Protein AF-A0A939TH06-F1 (afdb_monomer)

Mean predicted aligned error: 5.7 Å

Sequence (79 aa):
QSGLEEIFEEISPIEDFSGTMSLSFRDHRFEPPKYSVEECKDKDMTYSAPMFVTAEFINNTTGEIKSQTVFMGDFPLMT

Structure (mmCIF, N/CA/C/O backbone):
data_AF-A0A939TH06-F1
#
_entry.id   AF-A0A939TH06-F1
#
loop_
_atom_site.group_PDB
_atom_site.id
_atom_site.type_symbol
_atom_site.label_atom_id
_atom_site.label_alt_id
_atom_site.label_comp_id
_atom_site.label_asym_id
_atom_site.label_entity_id
_atom_site.label_seq_id
_atom_site.pdbx_PDB_ins_code
_atom_site.Cartn_x
_atom_site.Cartn_y
_atom_site.Cartn_z
_atom_site.occupancy
_atom_site.B_iso_or_equiv
_atom_site.auth_seq_id
_atom_site.auth_comp_id
_atom_site.auth_asym_id
_atom_site.auth_atom_id
_atom_site.pdbx_PDB_model_num
ATOM 1 N N . GLN A 1 1 ? -7.842 8.026 -15.843 1.00 46.06 1 GLN A N 1
ATOM 2 C CA . GLN A 1 1 ? -8.322 7.020 -14.882 1.00 46.06 1 GLN A CA 1
ATOM 3 C C . GLN A 1 1 ? -7.242 5.967 -14.758 1.00 46.06 1 GLN A C 1
ATOM 5 O O . GLN A 1 1 ? -6.944 5.306 -15.746 1.00 46.06 1 GLN A O 1
ATOM 10 N N . SER A 1 2 ? -6.567 5.921 -13.610 1.00 67.81 2 SER A N 1
ATOM 11 C CA . SER A 1 2 ? -5.598 4.870 -13.296 1.00 67.81 2 SER A CA 1
ATOM 12 C C . SER A 1 2 ? -6.388 3.687 -12.740 1.00 67.81 2 SER A C 1
ATOM 14 O O . SER A 1 2 ? -7.054 3.853 -11.727 1.00 67.81 2 SER A O 1
ATOM 16 N N . GLY A 1 3 ? -6.350 2.512 -13.378 1.00 78.88 3 GLY A N 1
ATOM 17 C CA . GLY A 1 3 ? -7.098 1.338 -12.890 1.00 78.88 3 GLY A CA 1
ATOM 18 C C . GLY A 1 3 ? -6.692 0.901 -11.476 1.00 78.88 3 GLY A C 1
ATOM 19 O O . GLY A 1 3 ? -7.457 0.252 -10.777 1.00 78.88 3 GLY A O 1
ATOM 20 N N . LEU A 1 4 ? -5.502 1.300 -11.021 1.00 79.31 4 LEU A N 1
ATOM 21 C CA . LEU A 1 4 ? -5.052 1.057 -9.653 1.00 79.31 4 LEU A CA 1
ATOM 22 C C . LEU A 1 4 ? -5.812 1.902 -8.631 1.00 79.31 4 LEU A C 1
ATOM 24 O O . LEU A 1 4 ? -6.106 1.411 -7.551 1.00 79.31 4 LEU A O 1
ATOM 28 N N . GLU A 1 5 ? -6.140 3.147 -8.970 1.00 80.19 5 GLU A N 1
ATOM 29 C CA . GLU A 1 5 ? -6.905 4.036 -8.090 1.00 80.19 5 GLU A CA 1
ATOM 30 C C . GLU A 1 5 ? -8.308 3.476 -7.841 1.00 80.19 5 GLU A C 1
ATOM 32 O O . GLU A 1 5 ? -8.726 3.376 -6.695 1.00 80.19 5 GLU A O 1
ATOM 37 N N . GLU A 1 6 ? -8.961 2.991 -8.899 1.00 83.44 6 GLU A N 1
ATOM 38 C CA . GLU A 1 6 ? -10.279 2.350 -8.833 1.00 83.44 6 GLU A CA 1
ATOM 39 C C . GLU A 1 6 ? -10.258 1.095 -7.949 1.00 83.44 6 GLU A C 1
ATOM 41 O O . GLU A 1 6 ? -11.094 0.953 -7.063 1.00 83.44 6 GLU A O 1
ATOM 46 N N . ILE A 1 7 ? -9.244 0.233 -8.092 1.00 85.19 7 ILE A N 1
ATOM 47 C CA . ILE A 1 7 ? -9.093 -0.948 -7.226 1.00 85.19 7 ILE A CA 1
ATOM 48 C C . ILE A 1 7 ? -8.899 -0.538 -5.761 1.00 85.19 7 ILE A C 1
ATOM 50 O O . ILE A 1 7 ? -9.474 -1.162 -4.871 1.00 85.19 7 ILE A O 1
ATOM 54 N N . PHE A 1 8 ? -8.089 0.489 -5.484 1.00 83.25 8 PHE A N 1
ATOM 55 C CA . PHE A 1 8 ? -7.875 0.944 -4.108 1.00 83.25 8 PHE A CA 1
ATOM 56 C C . PHE A 1 8 ? -9.139 1.541 -3.487 1.00 83.25 8 PHE A C 1
ATOM 58 O O . PHE A 1 8 ? -9.363 1.340 -2.292 1.00 83.25 8 PHE A O 1
ATOM 65 N N . GLU A 1 9 ? -9.962 2.226 -4.280 1.00 83.25 9 GLU A N 1
ATOM 66 C CA . GLU A 1 9 ? -11.277 2.713 -3.862 1.00 83.25 9 GLU A CA 1
ATOM 67 C C . GLU A 1 9 ? -12.268 1.565 -3.629 1.00 83.25 9 GLU A C 1
ATOM 69 O O . GLU A 1 9 ? -13.000 1.601 -2.647 1.00 83.25 9 GLU A O 1
ATOM 74 N N . GLU A 1 10 ? -12.260 0.519 -4.460 1.00 84.62 10 GLU A N 1
ATOM 75 C CA . GLU A 1 10 ? -13.156 -0.637 -4.309 1.00 84.62 10 GLU A CA 1
ATOM 76 C C . GLU A 1 10 ? -12.862 -1.473 -3.059 1.00 84.62 10 GLU A C 1
ATOM 78 O O . GLU A 1 10 ? -13.785 -1.959 -2.404 1.00 84.62 10 GLU A O 1
ATOM 83 N N . ILE A 1 11 ? -11.583 -1.666 -2.723 1.00 85.19 11 ILE A N 1
ATOM 84 C CA . ILE A 1 11 ? -11.202 -2.459 -1.546 1.00 85.19 11 ILE A CA 1
ATOM 85 C C . ILE A 1 11 ? -11.263 -1.656 -0.243 1.00 85.19 11 ILE A C 1
ATOM 87 O O . ILE A 1 11 ? -11.167 -2.253 0.827 1.00 85.19 11 ILE A O 1
ATOM 91 N N . SER A 1 12 ? -11.371 -0.324 -0.309 1.00 84.81 12 SER A N 1
ATOM 92 C CA . SER A 1 12 ? -11.336 0.549 0.867 1.00 84.81 12 SER A CA 1
ATOM 93 C C . SER A 1 12 ? -12.734 1.057 1.258 1.00 84.81 12 SER A C 1
ATOM 95 O O . SER A 1 12 ? -13.497 1.477 0.393 1.00 84.81 12 SER A O 1
ATOM 97 N N . PRO A 1 13 ? -13.050 1.149 2.564 1.00 86.94 13 PRO A N 1
ATOM 98 C CA . PRO A 1 13 ? -12.253 0.675 3.693 1.00 86.94 13 PRO A CA 1
ATOM 99 C C . PRO A 1 13 ? -12.377 -0.846 3.886 1.00 86.94 13 PRO A C 1
ATOM 101 O O . PRO A 1 13 ? -13.457 -1.421 3.769 1.00 86.94 13 PRO A O 1
ATOM 104 N N . ILE A 1 14 ? -11.269 -1.492 4.256 1.00 89.56 14 ILE A N 1
ATOM 105 C CA . ILE A 1 14 ? -11.285 -2.862 4.774 1.00 89.56 14 ILE A CA 1
ATOM 106 C C . ILE A 1 14 ? -11.650 -2.786 6.252 1.00 89.56 14 ILE A C 1
ATOM 108 O O . ILE A 1 14 ? -10.888 -2.236 7.045 1.00 89.56 14 ILE A O 1
ATOM 112 N N . GLU A 1 15 ? -12.789 -3.355 6.626 1.00 89.38 15 GLU A N 1
ATOM 113 C CA . GLU A 1 15 ? -13.277 -3.373 8.006 1.00 89.38 15 GLU A CA 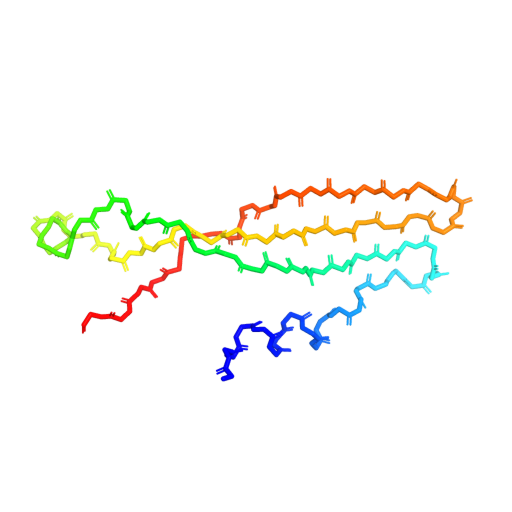1
ATOM 114 C C . GLU A 1 15 ? -13.220 -4.786 8.596 1.00 89.38 15 GLU A C 1
ATOM 116 O O . GLU A 1 15 ? -13.386 -5.788 7.893 1.00 89.38 15 GLU A O 1
ATOM 121 N N . ASP A 1 16 ? -12.967 -4.882 9.901 1.00 89.19 16 ASP A N 1
ATOM 122 C CA . ASP A 1 16 ? -13.113 -6.146 10.619 1.00 89.19 16 ASP A CA 1
ATOM 123 C C . ASP A 1 16 ? -14.597 -6.514 10.800 1.00 89.19 16 ASP A C 1
ATOM 125 O O . ASP A 1 16 ? -15.487 -5.668 10.758 1.00 89.19 16 ASP A O 1
ATOM 129 N N . PHE A 1 17 ? -14.882 -7.793 11.064 1.00 86.00 17 PHE A N 1
ATOM 130 C CA . PHE A 1 17 ? -16.259 -8.271 11.273 1.00 86.00 17 PHE A CA 1
ATOM 131 C C . PHE A 1 17 ? -17.005 -7.517 12.392 1.00 86.00 17 PHE A C 1
ATOM 133 O O . PHE A 1 17 ? -18.229 -7.408 12.368 1.00 86.00 17 PHE A O 1
ATOM 140 N N . SER A 1 18 ? -16.270 -7.010 13.382 1.00 87.69 18 SER A N 1
ATOM 141 C CA . SER A 1 18 ? -16.807 -6.253 14.513 1.00 87.69 18 SER A CA 1
ATOM 142 C C . SER A 1 18 ? -16.997 -4.752 14.246 1.00 87.69 18 SER A C 1
ATOM 144 O O . SER A 1 18 ? -17.587 -4.082 15.093 1.00 87.69 18 SER A O 1
ATOM 146 N N . GLY A 1 19 ? -16.503 -4.207 13.128 1.00 82.94 19 GLY A N 1
ATOM 147 C CA . GLY A 1 19 ? -16.496 -2.765 12.827 1.00 82.94 19 GLY A CA 1
ATOM 148 C C . GLY A 1 19 ? -15.625 -1.921 13.776 1.00 82.94 19 GLY A C 1
ATOM 149 O O . GLY A 1 19 ? -15.762 -0.698 13.856 1.00 82.94 19 GLY A O 1
ATOM 150 N N . THR A 1 20 ? -14.743 -2.560 14.544 1.00 89.88 20 THR A N 1
ATOM 151 C CA . THR A 1 20 ? -13.850 -1.907 15.509 1.00 89.88 2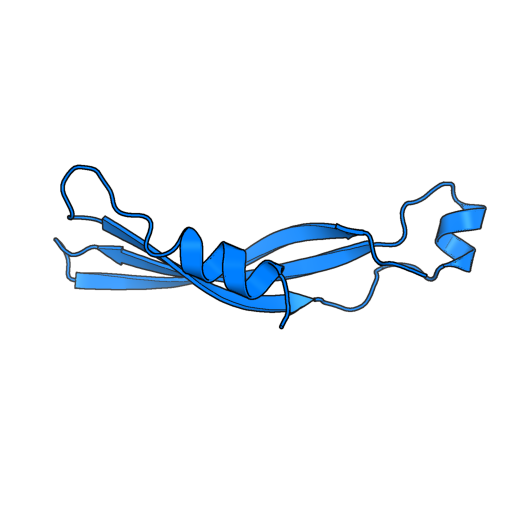0 THR A CA 1
ATOM 152 C C . THR A 1 20 ? -12.552 -1.415 14.889 1.00 89.88 20 THR A C 1
ATOM 154 O O . THR A 1 20 ? -11.911 -0.532 15.461 1.00 89.88 20 THR A O 1
ATOM 157 N N . MET A 1 21 ? -12.155 -1.965 13.743 1.00 91.44 21 MET A N 1
ATOM 158 C CA . MET A 1 21 ? -10.918 -1.624 13.052 1.00 91.44 21 MET A CA 1
ATOM 159 C C . MET A 1 21 ? -11.195 -1.432 11.568 1.00 91.44 21 MET A C 1
ATOM 161 O O . MET A 1 21 ? -11.852 -2.267 10.949 1.00 91.44 21 MET A O 1
ATOM 165 N N . SER A 1 22 ? -10.649 -0.365 10.994 1.00 91.50 22 SER A N 1
ATOM 166 C CA . SER A 1 22 ? -10.711 -0.116 9.559 1.00 91.50 22 SER A CA 1
ATOM 167 C C . SER A 1 22 ? -9.339 0.232 8.992 1.00 91.50 22 SER A C 1
ATOM 169 O O . SER A 1 22 ? -8.506 0.855 9.651 1.00 91.50 22 SER A O 1
ATOM 171 N N . LEU A 1 23 ? -9.082 -0.211 7.765 1.00 91.88 23 LEU A N 1
ATOM 172 C CA . LEU A 1 23 ? -7.865 0.058 7.012 1.00 91.88 23 LEU A CA 1
ATOM 173 C C . LEU A 1 23 ? -8.241 0.664 5.662 1.00 91.88 23 LEU A C 1
ATOM 175 O O . LEU A 1 23 ? -9.008 0.079 4.903 1.00 91.88 23 LEU A O 1
ATOM 179 N N . SER A 1 24 ? -7.693 1.835 5.361 1.00 90.62 24 SER A N 1
ATOM 180 C CA . SER A 1 24 ? -7.907 2.545 4.099 1.00 90.62 24 SER A CA 1
ATOM 181 C C . SER A 1 24 ? -6.589 2.726 3.361 1.00 90.62 24 SER A C 1
ATOM 183 O O . SER A 1 24 ? -5.570 3.031 3.981 1.00 90.62 24 SER A O 1
ATOM 185 N N . PHE A 1 25 ? -6.611 2.590 2.037 1.00 90.19 25 PHE A N 1
ATOM 186 C CA . PHE A 1 25 ? -5.455 2.867 1.186 1.00 90.19 25 PHE A CA 1
ATOM 187 C C . PHE A 1 25 ? -5.685 4.153 0.398 1.00 90.19 25 PHE A C 1
ATOM 189 O O . PHE A 1 25 ? -6.746 4.350 -0.189 1.00 90.19 25 PHE A O 1
ATOM 196 N N . ARG A 1 26 ? -4.692 5.044 0.396 1.00 84.44 26 ARG A N 1
ATOM 197 C CA . ARG A 1 26 ? -4.712 6.318 -0.334 1.00 84.44 26 ARG A CA 1
ATOM 198 C C . ARG A 1 26 ? -3.355 6.602 -0.967 1.00 84.44 26 ARG A C 1
ATOM 200 O O . ARG A 1 26 ? -2.351 5.988 -0.607 1.00 84.44 26 ARG A O 1
ATOM 207 N N . ASP A 1 27 ? -3.341 7.561 -1.890 1.00 84.06 27 ASP A N 1
ATOM 208 C CA . ASP A 1 27 ? -2.132 8.178 -2.443 1.00 84.06 27 ASP A CA 1
ATOM 209 C C . ASP A 1 27 ? -1.084 7.161 -2.915 1.00 84.06 27 ASP A C 1
ATOM 211 O O . ASP A 1 27 ? 0.018 7.057 -2.366 1.00 84.06 27 ASP A O 1
ATOM 215 N N . HIS A 1 28 ? -1.433 6.387 -3.945 1.00 87.94 28 HIS A N 1
ATOM 216 C CA . HIS A 1 28 ? -0.467 5.505 -4.583 1.00 87.94 28 HIS A CA 1
ATOM 217 C C . HIS A 1 28 ? 0.589 6.319 -5.339 1.00 87.94 28 HIS A C 1
ATOM 219 O O . HIS A 1 28 ? 0.277 7.270 -6.058 1.00 87.94 28 HIS A O 1
ATOM 225 N N . ARG A 1 29 ? 1.856 5.931 -5.201 1.00 88.88 29 ARG A N 1
ATOM 226 C CA . ARG A 1 29 ? 2.970 6.532 -5.934 1.00 88.88 29 ARG A CA 1
ATOM 227 C C . ARG A 1 29 ? 3.950 5.476 -6.407 1.00 88.88 29 ARG A C 1
ATOM 229 O O . ARG A 1 29 ? 4.203 4.488 -5.718 1.00 88.88 29 ARG A O 1
ATOM 236 N N . PHE A 1 30 ? 4.540 5.738 -7.561 1.00 90.38 30 PHE A N 1
ATOM 237 C CA . PHE A 1 30 ? 5.653 4.964 -8.086 1.00 90.38 30 PHE A CA 1
ATOM 238 C C . PHE A 1 30 ? 6.942 5.738 -7.868 1.00 90.38 30 PHE A C 1
ATOM 240 O O . PHE A 1 30 ? 7.013 6.936 -8.149 1.00 90.38 30 PHE A O 1
ATOM 247 N N . GLU A 1 31 ? 7.960 5.055 -7.368 1.00 91.25 31 GLU A N 1
ATOM 248 C CA . GLU A 1 31 ? 9.320 5.571 -7.389 1.00 91.25 31 GLU A CA 1
ATOM 249 C C . GLU A 1 31 ? 9.988 5.273 -8.737 1.00 91.25 31 GLU A C 1
ATOM 251 O 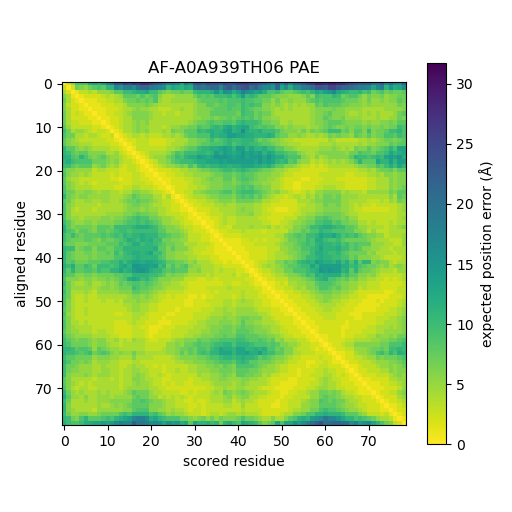O . GLU A 1 31 ? 9.521 4.410 -9.488 1.00 91.25 31 GLU A O 1
ATOM 256 N N . PRO A 1 32 ? 11.075 5.985 -9.081 1.00 89.94 32 PRO A N 1
ATOM 257 C CA . PRO A 1 32 ? 11.812 5.714 -10.302 1.00 89.94 32 PRO A CA 1
ATOM 258 C C . PRO A 1 32 ? 12.234 4.237 -10.400 1.00 89.94 32 PRO A C 1
ATOM 260 O O . PRO A 1 32 ? 12.610 3.635 -9.388 1.00 89.94 32 PRO A O 1
ATOM 263 N N . PRO A 1 33 ? 12.210 3.648 -11.607 1.00 89.38 33 PRO A N 1
ATOM 264 C CA . PRO A 1 33 ? 12.70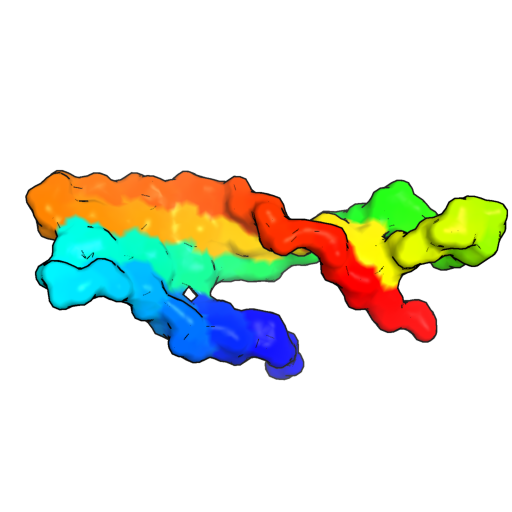0 2.295 -11.834 1.00 89.38 33 PRO A CA 1
ATOM 265 C C . PRO A 1 33 ? 14.135 2.143 -11.338 1.00 89.38 33 PRO A C 1
ATOM 267 O O . PRO A 1 33 ? 14.973 3.019 -11.557 1.00 89.38 33 PRO A O 1
ATOM 270 N N . LYS A 1 34 ? 14.428 1.009 -10.693 1.00 85.88 34 LYS A N 1
ATOM 271 C CA . LYS A 1 34 ? 15.767 0.734 -10.141 1.00 85.88 34 LYS A CA 1
ATOM 272 C C . LYS A 1 34 ? 16.841 0.607 -11.227 1.00 85.88 34 LYS A C 1
ATOM 274 O O . LYS A 1 34 ? 18.007 0.874 -10.955 1.00 85.88 34 LYS A O 1
ATOM 279 N N . TYR A 1 35 ? 16.443 0.190 -12.427 1.00 88.12 35 TYR A N 1
ATOM 280 C CA . TYR A 1 35 ? 17.318 -0.064 -13.568 1.00 88.12 35 TYR A CA 1
ATOM 281 C C . TYR A 1 35 ? 16.681 0.464 -14.850 1.00 88.12 35 TYR A C 1
ATOM 283 O O . TYR A 1 35 ? 15.457 0.573 -14.951 1.00 88.12 35 TYR A O 1
ATOM 291 N N . SER A 1 36 ? 17.515 0.785 -15.833 1.00 89.81 36 SER A N 1
ATOM 292 C CA . SER A 1 36 ? 17.067 1.144 -17.178 1.00 89.81 36 SER A CA 1
ATOM 293 C C . SER A 1 36 ? 16.591 -0.081 -17.971 1.00 89.81 36 SER A C 1
ATOM 295 O O . SER A 1 36 ? 16.916 -1.224 -17.650 1.00 89.81 36 SER A O 1
ATOM 297 N N . VAL A 1 37 ? 15.832 0.153 -19.046 1.00 88.75 37 VAL A N 1
ATOM 298 C CA . VAL A 1 37 ? 15.327 -0.920 -19.923 1.00 88.75 37 VAL A CA 1
ATOM 299 C C . VAL A 1 37 ? 16.472 -1.731 -20.545 1.00 88.75 37 VAL A C 1
ATOM 301 O O . VAL A 1 37 ? 16.345 -2.943 -20.697 1.00 88.75 37 VAL A O 1
ATOM 304 N N . GLU A 1 38 ? 17.583 -1.079 -20.894 1.00 89.94 38 GLU A N 1
ATOM 305 C CA . GLU A 1 38 ? 18.771 -1.735 -21.459 1.00 89.94 38 GLU A CA 1
ATOM 306 C C . GLU A 1 38 ? 19.430 -2.659 -20.431 1.00 89.94 38 GLU A C 1
ATOM 308 O O . GLU A 1 38 ? 19.623 -3.840 -20.704 1.00 89.94 38 GLU A O 1
ATOM 313 N N . GLU A 1 39 ? 19.653 -2.176 -19.205 1.00 88.44 39 GLU A N 1
ATOM 314 C CA . GLU A 1 39 ? 20.218 -2.997 -18.128 1.00 88.44 39 GLU A CA 1
ATOM 315 C C . GLU A 1 39 ? 19.330 -4.189 -17.769 1.00 88.44 39 GLU A C 1
ATOM 317 O O . GLU A 1 39 ? 19.844 -5.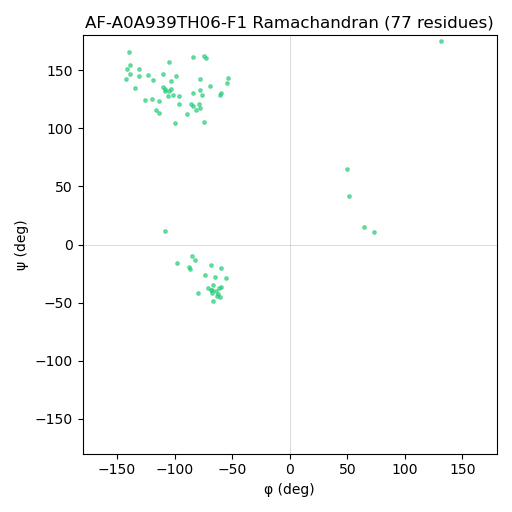268 -17.471 1.00 88.44 39 GLU A O 1
ATOM 322 N N . CYS A 1 40 ? 18.006 -4.008 -17.797 1.00 90.12 40 CYS A N 1
ATOM 323 C CA . CYS A 1 40 ? 17.066 -5.097 -17.570 1.00 90.12 40 CYS A CA 1
ATOM 324 C C . CYS A 1 40 ? 17.159 -6.171 -18.662 1.00 90.12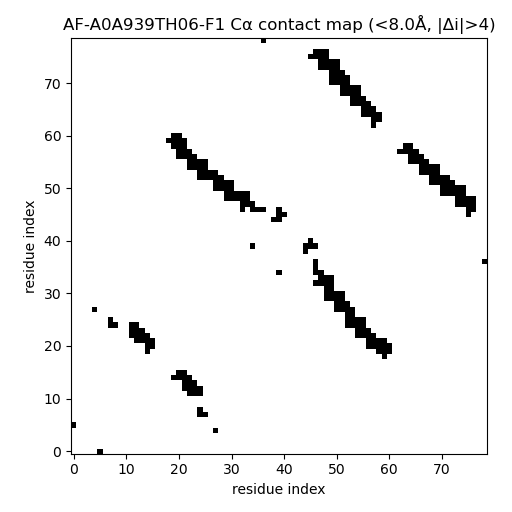 40 CYS A C 1
ATOM 326 O O . CYS A 1 40 ? 17.129 -7.355 -18.337 1.00 90.12 40 CYS A O 1
ATOM 328 N N . LYS A 1 41 ? 17.323 -5.777 -19.932 1.00 88.06 41 LYS A N 1
ATOM 329 C CA . LYS A 1 41 ? 17.510 -6.716 -21.050 1.00 88.06 41 LYS A CA 1
ATOM 330 C C . LYS A 1 41 ? 18.844 -7.456 -20.965 1.00 88.06 41 LYS A C 1
ATOM 332 O O . LYS A 1 41 ? 18.871 -8.658 -21.193 1.00 88.06 41 LYS A O 1
ATOM 337 N N . ASP A 1 42 ? 19.919 -6.763 -20.605 1.00 92.44 42 ASP A N 1
ATOM 338 C CA . ASP A 1 42 ? 21.265 -7.347 -20.560 1.00 92.44 42 ASP A CA 1
ATOM 339 C C . ASP A 1 42 ? 21.477 -8.293 -19.366 1.00 92.44 42 ASP A C 1
ATOM 341 O O . ASP A 1 42 ? 22.333 -9.177 -19.418 1.00 92.44 42 ASP A O 1
ATOM 345 N N . LYS A 1 43 ? 20.727 -8.099 -18.273 1.00 90.44 43 LYS A N 1
ATOM 346 C CA . LYS A 1 43 ? 20.859 -8.866 -17.019 1.00 90.44 43 LYS A CA 1
ATOM 347 C C . LYS A 1 43 ? 19.702 -9.834 -16.755 1.00 90.44 43 LYS A C 1
ATOM 349 O O . LYS A 1 43 ? 19.598 -10.329 -15.634 1.00 90.44 43 LYS A O 1
ATOM 354 N N . ASP A 1 44 ? 18.832 -10.072 -17.738 1.00 89.00 44 ASP A N 1
ATOM 355 C CA . ASP A 1 44 ? 17.618 -10.893 -17.599 1.00 89.00 44 ASP A CA 1
ATOM 356 C C . ASP A 1 44 ? 16.734 -10.471 -16.399 1.00 89.00 44 ASP A C 1
ATOM 358 O O . ASP A 1 44 ? 16.206 -11.295 -15.650 1.00 89.00 44 ASP A O 1
ATOM 362 N N . MET A 1 45 ? 16.577 -9.159 -16.188 1.00 88.38 45 MET A N 1
ATOM 363 C CA . MET A 1 45 ? 15.756 -8.584 -15.115 1.00 88.38 45 MET A CA 1
ATOM 364 C C . MET A 1 45 ? 14.437 -8.018 -15.657 1.00 88.38 45 MET A C 1
ATOM 366 O O . MET A 1 45 ? 14.321 -7.632 -16.816 1.00 88.38 45 MET A O 1
ATOM 370 N N . THR A 1 46 ? 13.428 -7.907 -14.791 1.00 88.38 46 THR A N 1
ATOM 371 C CA . THR A 1 46 ? 12.159 -7.246 -15.136 1.00 88.38 46 THR A CA 1
ATOM 372 C C . THR A 1 46 ? 12.276 -5.735 -14.948 1.00 88.38 46 THR A C 1
ATOM 374 O O . THR A 1 46 ? 12.713 -5.275 -13.894 1.00 88.38 46 THR A O 1
ATOM 377 N N . TYR A 1 47 ? 11.867 -4.958 -15.956 1.00 90.81 47 TYR A N 1
ATOM 378 C CA . TYR A 1 47 ? 11.771 -3.504 -15.843 1.00 90.81 47 TYR A CA 1
ATOM 379 C C . TYR A 1 47 ? 10.553 -3.129 -14.992 1.00 90.81 47 TYR A C 1
ATOM 381 O O . TYR A 1 47 ? 9.405 -3.252 -15.422 1.00 90.81 47 TYR A O 1
ATOM 389 N N . SER A 1 48 ? 10.809 -2.715 -13.752 1.00 92.75 48 SER A N 1
ATOM 390 C CA . SER A 1 48 ? 9.777 -2.446 -12.752 1.00 92.75 48 SER A CA 1
ATOM 391 C C . SER A 1 48 ? 10.103 -1.225 -11.896 1.00 92.75 48 SER A C 1
ATOM 393 O O . SER A 1 48 ? 11.272 -0.930 -11.628 1.00 92.75 48 SER A O 1
ATOM 395 N N . ALA A 1 49 ? 9.057 -0.551 -11.421 1.00 92.44 49 ALA A N 1
ATOM 396 C CA . ALA A 1 49 ? 9.141 0.560 -10.480 1.00 92.44 49 ALA A CA 1
ATOM 397 C C . ALA A 1 49 ? 8.592 0.163 -9.100 1.00 92.44 49 ALA A C 1
ATOM 399 O O . ALA A 1 49 ? 7.517 -0.438 -9.034 1.00 92.44 49 ALA A O 1
ATOM 400 N N . PRO A 1 50 ? 9.270 0.518 -7.995 1.00 93.88 50 PRO A N 1
ATOM 401 C CA . PRO A 1 50 ? 8.737 0.325 -6.651 1.00 93.88 50 PRO A CA 1
ATOM 402 C C . PRO A 1 50 ? 7.434 1.111 -6.459 1.00 93.88 50 PRO A C 1
ATOM 404 O O . PRO A 1 50 ? 7.387 2.316 -6.713 1.00 93.88 50 PRO A O 1
ATOM 407 N N . MET A 1 51 ? 6.382 0.446 -5.987 1.00 92.25 51 MET A N 1
ATOM 408 C CA . MET A 1 51 ? 5.091 1.059 -5.694 1.00 92.25 51 MET A CA 1
ATOM 409 C C . MET A 1 51 ? 4.897 1.214 -4.188 1.00 92.25 51 MET A C 1
ATOM 411 O O . MET A 1 51 ? 5.069 0.268 -3.416 1.00 92.25 51 MET A O 1
ATOM 415 N N . PHE A 1 52 ? 4.482 2.407 -3.779 1.00 92.75 52 PHE A N 1
ATOM 416 C CA . PHE A 1 52 ? 4.151 2.733 -2.401 1.00 92.75 52 PHE A CA 1
ATOM 417 C C . PHE A 1 52 ? 2.723 3.254 -2.306 1.00 92.75 52 PHE A C 1
ATOM 419 O O . PHE A 1 52 ? 2.248 3.949 -3.202 1.00 92.75 52 PHE A O 1
ATOM 426 N N . VAL A 1 53 ? 2.061 2.947 -1.197 1.00 91.69 53 VAL A N 1
ATOM 427 C CA . VAL A 1 53 ? 0.731 3.468 -0.861 1.00 91.69 53 VAL A CA 1
ATOM 428 C C . VAL A 1 53 ? 0.736 3.998 0.562 1.00 91.69 53 VAL A C 1
ATOM 430 O O . VAL A 1 53 ? 1.491 3.520 1.412 1.00 91.69 53 VAL A O 1
ATOM 433 N N . THR A 1 54 ? -0.108 4.979 0.841 1.00 91.69 54 THR A N 1
ATOM 434 C CA . THR A 1 54 ? -0.354 5.444 2.204 1.00 91.69 54 THR A CA 1
ATOM 435 C C . THR A 1 54 ? -1.494 4.622 2.788 1.00 91.69 54 THR A C 1
ATOM 437 O O . THR A 1 54 ? -2.631 4.719 2.333 1.00 91.69 54 THR A O 1
ATOM 440 N N . ALA A 1 55 ? -1.192 3.795 3.784 1.00 91.56 55 ALA A N 1
ATOM 441 C CA . ALA A 1 55 ? -2.184 3.026 4.516 1.00 91.56 55 ALA A CA 1
ATOM 442 C C . ALA A 1 55 ? -2.561 3.766 5.804 1.00 91.56 55 ALA A C 1
ATOM 444 O O . ALA A 1 55 ? -1.690 4.140 6.594 1.00 91.56 55 ALA A O 1
ATOM 445 N N . GLU A 1 56 ? -3.856 3.970 6.014 1.00 92.50 56 GLU A N 1
ATOM 446 C CA . GLU A 1 56 ? -4.421 4.570 7.217 1.00 92.50 56 GLU A CA 1
ATOM 447 C C . GLU A 1 56 ? -5.243 3.523 7.964 1.00 92.50 56 GLU A C 1
ATOM 449 O O . GLU A 1 56 ? -6.261 3.041 7.474 1.00 92.50 56 GLU A O 1
ATOM 454 N N . PHE A 1 57 ? -4.773 3.152 9.148 1.00 92.38 57 PHE A N 1
ATOM 455 C CA . PHE A 1 57 ? -5.450 2.244 10.058 1.00 92.38 57 PHE A CA 1
ATOM 456 C C . PHE A 1 57 ? -6.138 3.041 11.162 1.00 92.38 57 PHE A C 1
ATOM 458 O O . PHE A 1 57 ? -5.496 3.851 11.833 1.00 92.38 57 PHE A O 1
ATOM 465 N N . ILE A 1 58 ? -7.420 2.777 11.382 1.00 92.00 58 ILE A N 1
ATOM 466 C CA . ILE A 1 58 ? -8.238 3.418 12.404 1.00 92.00 58 ILE A CA 1
ATOM 467 C C . ILE A 1 58 ? -8.735 2.337 13.359 1.00 92.00 58 ILE A C 1
ATOM 469 O O . ILE A 1 58 ? -9.374 1.367 12.955 1.00 92.00 58 ILE A O 1
ATOM 473 N N . ASN A 1 59 ? -8.462 2.517 14.648 1.00 92.31 59 ASN A N 1
ATOM 474 C CA . ASN A 1 59 ? -9.067 1.726 15.708 1.00 92.31 59 ASN A CA 1
ATOM 475 C C . ASN A 1 59 ? -10.216 2.525 16.330 1.00 92.31 59 ASN A C 1
ATOM 477 O O . ASN A 1 59 ? -9.989 3.435 17.123 1.00 92.31 59 ASN A O 1
ATOM 481 N N . ASN A 1 60 ? -11.454 2.158 16.011 1.00 88.06 60 ASN A N 1
ATOM 482 C CA . ASN A 1 60 ? -12.665 2.815 16.507 1.00 88.06 60 ASN A CA 1
ATOM 483 C C . ASN A 1 60 ? -12.891 2.603 18.014 1.00 88.06 60 ASN A C 1
ATOM 485 O O . ASN A 1 60 ? -13.643 3.349 18.634 1.00 88.06 60 ASN A O 1
ATOM 489 N N . THR A 1 61 ? -12.239 1.605 18.621 1.00 89.50 61 THR A N 1
ATOM 490 C CA . THR A 1 61 ? -12.352 1.336 20.065 1.00 89.50 61 THR A CA 1
ATOM 491 C C . THR A 1 61 ? -11.474 2.286 20.877 1.00 89.50 61 THR A C 1
ATOM 493 O O . THR A 1 61 ? -11.895 2.781 21.919 1.00 89.50 61 THR A O 1
ATOM 496 N N . THR A 1 62 ? -10.246 2.544 20.416 1.00 91.50 62 THR A N 1
ATOM 497 C CA . THR A 1 62 ? -9.289 3.424 21.111 1.00 91.50 62 THR A CA 1
ATOM 498 C C . THR A 1 62 ? -9.254 4.847 20.553 1.00 91.50 62 THR A C 1
ATOM 500 O O . THR A 1 62 ? -8.728 5.740 21.213 1.00 91.50 62 THR A O 1
ATOM 503 N N . GLY A 1 63 ? -9.791 5.067 19.351 1.00 87.69 63 GLY A N 1
ATOM 504 C CA . GLY A 1 63 ? -9.651 6.308 18.586 1.00 87.69 63 GLY A CA 1
ATOM 505 C C . GLY A 1 63 ? -8.260 6.502 17.971 1.00 87.69 63 GLY A C 1
ATOM 506 O O . GLY A 1 63 ? -7.939 7.599 17.520 1.00 87.69 63 GLY A O 1
ATOM 507 N N . GLU A 1 64 ? -7.405 5.474 17.984 1.00 92.19 64 GLU A N 1
ATOM 508 C CA . GLU A 1 64 ? -6.042 5.563 17.458 1.00 92.19 64 GLU A CA 1
ATOM 509 C C . GLU A 1 64 ? -6.046 5.519 15.926 1.00 92.19 64 GLU A C 1
ATOM 511 O O . GLU A 1 64 ? -6.605 4.599 15.328 1.00 92.19 64 GLU A O 1
ATOM 516 N N . ILE A 1 65 ? -5.374 6.489 15.301 1.00 91.44 65 ILE A N 1
ATOM 517 C CA . ILE A 1 65 ? -5.170 6.548 13.851 1.00 91.44 65 ILE A CA 1
ATOM 518 C C . ILE A 1 65 ? -3.678 6.373 13.572 1.00 91.44 65 ILE A C 1
ATOM 520 O O . ILE A 1 65 ? -2.848 7.133 14.075 1.00 91.44 65 ILE A O 1
ATOM 524 N N . LYS A 1 66 ? -3.331 5.375 12.760 1.00 91.06 66 LYS A N 1
ATOM 525 C CA . LYS A 1 66 ? -1.966 5.114 12.295 1.00 91.06 66 LYS A CA 1
ATOM 526 C C . LYS A 1 66 ? -1.906 5.292 10.792 1.00 91.06 66 LYS A C 1
ATOM 528 O O . LYS A 1 66 ? -2.507 4.518 10.061 1.00 91.06 66 LYS A O 1
ATOM 533 N N . SER A 1 67 ? -1.133 6.273 10.345 1.00 92.69 67 SER A N 1
ATOM 534 C CA . SER A 1 67 ? -0.817 6.458 8.931 1.00 92.69 67 SER A CA 1
ATOM 535 C C . SER A 1 67 ? 0.620 6.026 8.669 1.00 92.69 67 SER A C 1
ATOM 537 O O . SER A 1 67 ? 1.537 6.448 9.381 1.00 92.69 67 SER A O 1
ATOM 539 N N . GLN A 1 68 ? 0.819 5.152 7.684 1.00 92.56 68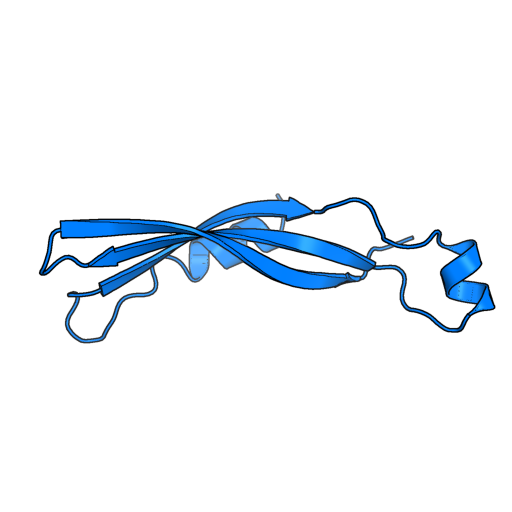 GLN A N 1
ATOM 540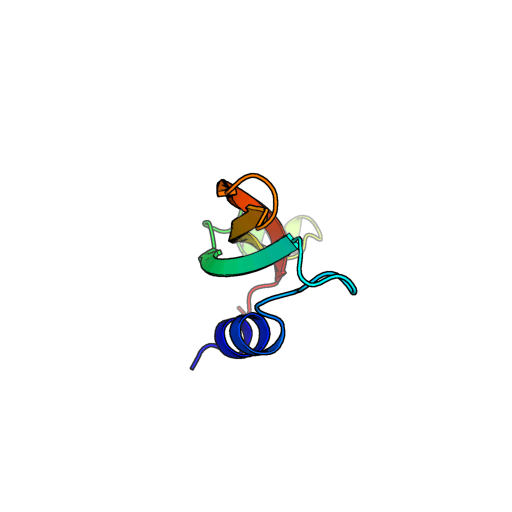 C CA . GLN A 1 68 ? 2.138 4.669 7.289 1.00 92.56 68 GLN A CA 1
ATOM 541 C C . GLN A 1 68 ? 2.232 4.513 5.776 1.00 92.56 68 GLN A C 1
ATOM 543 O O . GLN A 1 68 ? 1.299 4.068 5.113 1.00 92.56 68 GLN A O 1
ATOM 548 N N . THR A 1 69 ? 3.397 4.841 5.225 1.00 92.62 69 THR A N 1
ATOM 549 C CA . THR A 1 69 ? 3.716 4.490 3.843 1.00 92.62 69 THR A CA 1
ATOM 550 C C . THR A 1 69 ? 4.130 3.022 3.789 1.00 92.62 69 THR A C 1
ATOM 552 O O . THR A 1 69 ? 5.107 2.626 4.424 1.00 92.62 69 THR A O 1
ATOM 555 N N . VAL A 1 70 ? 3.401 2.229 3.011 1.00 91.75 70 VAL A N 1
ATOM 556 C CA . VAL A 1 70 ? 3.625 0.796 2.822 1.00 91.75 70 VAL A CA 1
ATOM 557 C C . VAL A 1 70 ? 4.182 0.553 1.424 1.00 91.75 70 VAL A C 1
ATOM 559 O O . VAL A 1 70 ? 3.683 1.097 0.439 1.00 91.75 70 VAL A O 1
ATOM 562 N N . PHE A 1 71 ? 5.224 -0.271 1.338 1.00 92.44 71 PHE A N 1
ATOM 563 C CA . PHE A 1 71 ? 5.735 -0.782 0.070 1.00 92.44 71 PHE A CA 1
ATOM 564 C C . PHE A 1 71 ? 4.837 -1.924 -0.420 1.00 92.44 71 PHE A C 1
ATOM 566 O O . PHE A 1 71 ? 4.725 -2.948 0.253 1.00 92.44 71 PHE A O 1
ATOM 573 N N . MET A 1 72 ? 4.206 -1.746 -1.580 1.00 90.62 72 MET A N 1
ATOM 574 C CA . MET A 1 72 ? 3.279 -2.723 -2.170 1.00 90.62 72 MET A CA 1
ATOM 575 C C . MET A 1 72 ? 3.979 -3.763 -3.045 1.00 90.62 72 MET A C 1
ATOM 577 O O . MET A 1 72 ? 3.409 -4.816 -3.319 1.00 90.62 72 MET A O 1
ATOM 581 N N . GLY A 1 73 ? 5.201 -3.476 -3.492 1.00 90.56 73 GLY A N 1
ATOM 582 C CA . GLY A 1 73 ? 5.953 -4.335 -4.400 1.00 90.56 73 GLY A CA 1
ATOM 583 C C . GLY A 1 73 ? 6.539 -3.568 -5.578 1.00 90.56 73 GLY A C 1
ATOM 584 O O . GLY A 1 73 ? 6.303 -2.373 -5.754 1.00 90.56 73 GLY A O 1
ATOM 585 N N . ASP A 1 74 ? 7.323 -4.269 -6.389 1.00 90.62 74 ASP A N 1
ATOM 586 C CA . ASP A 1 74 ? 7.824 -3.748 -7.656 1.00 90.62 74 ASP A CA 1
ATOM 587 C C . ASP A 1 74 ? 6.768 -3.995 -8.752 1.00 90.62 74 ASP A C 1
ATOM 589 O O . ASP A 1 74 ? 6.379 -5.135 -9.009 1.00 90.62 74 ASP A O 1
ATOM 593 N N . PHE A 1 75 ? 6.286 -2.926 -9.389 1.00 90.00 75 PHE A N 1
ATOM 594 C CA . PHE A 1 75 ? 5.263 -2.979 -10.431 1.00 90.00 75 PHE A CA 1
ATOM 595 C C . PHE A 1 75 ? 5.921 -2.973 -11.820 1.00 90.00 75 PHE A C 1
ATOM 597 O O . PHE A 1 75 ? 6.650 -2.023 -12.134 1.00 90.00 75 PHE A O 1
ATOM 604 N N . PRO A 1 76 ? 5.707 -4.002 -12.661 1.00 89.81 76 PRO A N 1
ATOM 605 C CA . PRO A 1 76 ? 6.241 -4.031 -14.018 1.00 89.81 76 PRO A CA 1
ATOM 606 C C . PRO A 1 76 ? 5.730 -2.847 -14.840 1.00 89.81 76 PRO A C 1
ATOM 608 O O . PRO A 1 76 ? 4.527 -2.585 -14.885 1.00 89.81 76 PRO A O 1
ATOM 611 N N . LEU A 1 77 ? 6.640 -2.137 -15.501 1.00 86.62 77 LEU A N 1
ATOM 612 C CA . LEU A 1 77 ? 6.288 -0.999 -16.343 1.00 86.62 77 LEU A CA 1
ATOM 613 C C . LEU A 1 77 ? 6.233 -1.405 -17.814 1.00 86.62 77 LEU A C 1
ATOM 615 O O . LEU A 1 77 ? 7.022 -2.227 -18.279 1.00 86.62 77 LEU A O 1
ATOM 619 N N . MET A 1 78 ? 5.309 -0.790 -18.552 1.00 79.44 78 MET A N 1
ATOM 620 C CA . 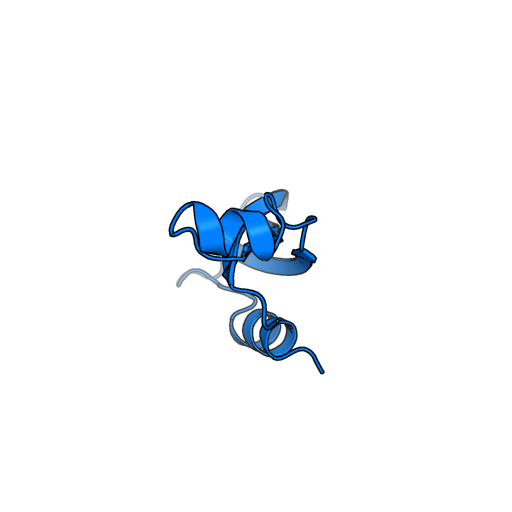MET A 1 78 ? 5.241 -0.930 -20.005 1.00 79.44 78 MET A CA 1
ATOM 621 C C . MET A 1 78 ? 6.324 -0.050 -20.647 1.00 79.44 78 MET A C 1
ATOM 623 O O . MET A 1 78 ? 6.477 1.110 -20.262 1.00 79.44 78 MET A O 1
ATOM 627 N N . THR A 1 79 ? 7.071 -0.611 -21.598 1.00 70.19 79 THR A N 1
ATOM 628 C CA . THR A 1 79 ? 8.128 0.066 -22.373 1.00 70.19 79 THR A CA 1
ATOM 629 C C . THR A 1 79 ? 7.700 0.299 -23.806 1.00 70.19 79 THR A C 1
ATOM 631 O O . THR A 1 79 ? 7.101 -0.652 -24.361 1.00 70.19 79 THR A O 1
#

InterPro domains:
  IPR007644 RNA polymerase, beta subunit, protrusion [PF04563] (17-79)

Organism: NCBI:txid1427535

Radius of gyration: 16.56 Å; Cα contacts (8 Å, |Δi|>4): 137; chains: 1; bounding box: 38×19×44 Å

Foldseek 3Di:
DPVVVVVQVVCPFDADPVNQKTKHKADKDWDDFPDDPVVCVVVVHAGWTWIKIWMWMAGNVVRDIDTDIDTPDTGGDDD

Solvent-accessible surface area (backbone atoms only — not comparable to full-atom values): 4623 Å² total; per-residue (Å²): 137,60,72,65,57,55,51,39,54,73,60,38,68,42,60,46,98,82,68,43,37,38,39,35,61,45,76,75,46,72,47,78,52,86,58,51,69,66,57,16,66,78,64,80,46,81,44,33,22,44,29,35,31,35,36,39,37,38,30,69,80,80,68,50,73,48,77,44,82,41,79,77,46,71,44,77,58,92,130

Nearest PDB structures (foldseek):
  6jcx-assembly1_C  TM=9.989E-01  e=7.057E-10  Mycobacterium tuberculosis H37Rv
  4kbj-assembly1_A  TM=9.893E-01  e=1.321E-09  Mycobacterium tuberculosis
  6yxu-assembly1_C  TM=9.829E-01  e=1.052E-09  Mycolicibacterium smegmatis MC2 155
  5zx3-assembly1_C  TM=9.943E-01  e=1.481E-09  Mycobacterium tuberculosis H37Rv
  6z11-assembly1_C  TM=9.752E-01  e=1.969E-09  Mycolicibacterium smegmatis MC2 155

pLDDT: mean 87.89, std 6.64, range [46.06, 93.88]

Secondary structure (DSSP, 8-state):
--HHHHHHHHHPSEE-TTSSEEEEEEEEEEPPPSS-HHHHHHTT---EEEEEEEEEEEETTTTEEEEEEEEEEEEEPP-